Protein AF-A0A938DZW3-F1 (afdb_monomer_lite)

Sequence (136 aa):
MGLTSIRSLLRRRRRVVAAVATALAVVFALLSLRPQPPTPPAPIPVLESGEVAVPIVIDSPAIAATLVPGDVIDVFSVGSDGYSPLVAADARVIERPGLDGPDAVVLIAVRESAGRALATASGRLGIVIRQRGQGA

Foldseek 3Di:
DPPVVVVVVVVVVVVVVVVVVVVVVVVVVVVVPPPDPPDPPDPQQDADVQKDKDKAWAQDLVVLVPDDQQWFKWKFFQDPVGHGDTLFHRWGFRDFPDSPDNITITITIGGPNSNVSVVPRPHHMDMDTDDPDDDD

Structure (mmCIF, N/CA/C/O backbone):
data_AF-A0A938DZW3-F1
#
_entry.id   AF-A0A938DZW3-F1
#
loop_
_atom_site.group_PDB
_atom_site.id
_atom_site.type_symbol
_atom_site.label_atom_id
_atom_site.label_alt_id
_atom_site.label_comp_id
_atom_site.label_asym_id
_atom_site.label_entity_id
_atom_site.label_seq_id
_atom_site.pdbx_PDB_ins_code
_atom_site.Cartn_x
_atom_site.Cartn_y
_atom_site.Cartn_z
_atom_site.occupancy
_atom_site.B_iso_or_equiv
_atom_site.auth_seq_id
_atom_site.auth_comp_id
_atom_site.auth_asym_id
_atom_site.auth_atom_id
_atom_site.pdbx_PDB_model_num
ATOM 1 N N . MET A 1 1 ? 48.012 75.161 -20.042 1.00 52.75 1 MET A N 1
ATOM 2 C CA . MET A 1 1 ? 47.782 74.484 -18.741 1.00 52.75 1 MET A CA 1
ATOM 3 C C . MET A 1 1 ? 46.383 73.868 -18.745 1.00 52.75 1 MET A C 1
ATOM 5 O O . MET A 1 1 ? 45.427 74.610 -18.624 1.00 52.75 1 MET A O 1
ATOM 9 N N . GLY A 1 2 ? 46.222 72.555 -18.962 1.00 55.00 2 GLY A N 1
ATOM 10 C CA . GLY A 1 2 ? 44.870 71.952 -19.039 1.00 55.00 2 GLY A CA 1
ATOM 11 C C . GLY A 1 2 ? 44.805 70.419 -19.094 1.00 55.00 2 GLY A C 1
ATOM 12 O O . GLY A 1 2 ? 43.799 69.828 -18.717 1.00 55.00 2 GLY A O 1
ATOM 13 N N . LEU A 1 3 ? 45.893 69.743 -19.483 1.00 55.72 3 LEU A N 1
ATOM 14 C CA . LEU A 1 3 ? 45.916 68.279 -19.640 1.00 55.72 3 LEU A CA 1
ATOM 15 C C . LEU A 1 3 ? 46.094 67.503 -18.318 1.00 55.72 3 LEU A C 1
ATOM 17 O O . LEU A 1 3 ? 45.708 66.338 -18.221 1.00 55.72 3 LEU A O 1
ATOM 21 N N . THR A 1 4 ? 46.644 68.133 -17.278 1.00 58.44 4 THR A N 1
ATOM 22 C CA . THR A 1 4 ? 46.836 67.524 -15.948 1.00 58.44 4 THR A CA 1
ATOM 23 C C . THR A 1 4 ? 45.536 67.465 -15.141 1.00 58.44 4 THR A C 1
ATOM 25 O O . THR A 1 4 ? 45.273 66.452 -14.489 1.00 58.44 4 THR A O 1
ATOM 28 N N . SER A 1 5 ? 44.675 68.480 -15.257 1.00 56.72 5 SER A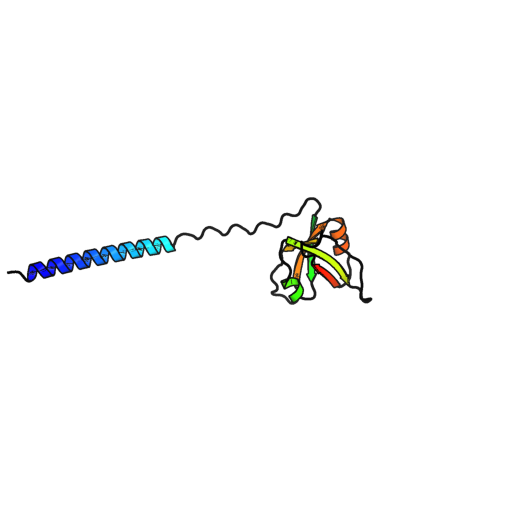 N 1
ATOM 29 C CA . SER A 1 5 ? 43.378 68.546 -14.564 1.00 56.72 5 SER A CA 1
ATOM 30 C C . SER A 1 5 ? 42.364 67.519 -15.087 1.00 56.72 5 SER A C 1
ATOM 32 O O . SER A 1 5 ? 41.590 66.956 -14.318 1.00 56.72 5 SER A O 1
ATOM 34 N N . ILE A 1 6 ? 42.401 67.198 -16.384 1.00 61.62 6 ILE A N 1
ATOM 35 C CA . ILE A 1 6 ? 41.501 66.200 -16.990 1.00 61.62 6 ILE A CA 1
ATOM 36 C C . ILE A 1 6 ? 41.866 64.778 -16.520 1.00 61.62 6 ILE A C 1
ATOM 38 O O . ILE A 1 6 ? 40.991 63.965 -16.213 1.00 61.62 6 ILE A O 1
ATOM 42 N N . ARG A 1 7 ? 43.164 64.476 -16.373 1.00 59.16 7 ARG A N 1
ATOM 43 C CA . ARG A 1 7 ? 43.651 63.156 -15.928 1.00 59.16 7 ARG A CA 1
ATOM 44 C C . ARG A 1 7 ? 43.308 62.843 -14.468 1.00 59.16 7 ARG A C 1
ATOM 46 O O . ARG A 1 7 ? 43.024 61.685 -14.150 1.00 59.16 7 ARG A O 1
ATOM 53 N N . SER A 1 8 ? 43.304 63.841 -13.584 1.00 59.88 8 SER A N 1
ATOM 54 C CA . SER A 1 8 ? 42.936 63.651 -12.174 1.00 59.88 8 SER A CA 1
ATOM 55 C C . SER A 1 8 ? 41.429 63.419 -11.999 1.00 59.88 8 SER A C 1
ATOM 57 O O . SER A 1 8 ? 41.040 62.530 -11.240 1.00 59.88 8 SER A O 1
ATOM 59 N N . LEU A 1 9 ? 40.585 64.114 -12.772 1.00 62.03 9 LEU A N 1
ATOM 60 C CA . LEU A 1 9 ? 39.130 63.910 -12.802 1.00 62.03 9 LEU A CA 1
ATOM 61 C C . LEU A 1 9 ? 38.751 62.503 -13.290 1.00 62.03 9 LEU A C 1
ATOM 63 O O . LEU A 1 9 ? 37.922 61.837 -12.667 1.00 62.03 9 LEU A O 1
ATOM 67 N N . LEU A 1 10 ? 39.403 62.003 -14.345 1.00 67.12 10 LEU A N 1
ATOM 68 C CA . LEU A 1 10 ? 39.200 60.639 -14.853 1.00 67.12 10 LEU A CA 1
ATOM 69 C C . LEU A 1 10 ? 39.629 59.560 -13.847 1.00 67.12 10 LEU A C 1
ATOM 71 O O . LEU A 1 10 ? 38.909 58.580 -13.655 1.00 67.12 10 LEU A O 1
ATOM 75 N N . ARG A 1 11 ? 40.763 59.741 -13.155 1.00 66.12 11 ARG A N 1
ATOM 76 C CA . ARG A 1 11 ? 41.198 58.816 -12.089 1.00 66.12 11 ARG A CA 1
ATOM 77 C C . ARG A 1 11 ? 40.238 58.820 -10.899 1.00 66.12 11 ARG A C 1
ATOM 79 O O . ARG A 1 11 ? 39.959 57.757 -10.351 1.00 66.12 11 ARG A O 1
ATOM 86 N N . ARG A 1 12 ? 39.696 59.984 -10.524 1.00 67.69 12 ARG A N 1
ATOM 87 C CA . ARG A 1 12 ? 38.713 60.109 -9.436 1.00 67.69 12 ARG A CA 1
ATOM 88 C C . ARG A 1 12 ? 37.391 59.424 -9.796 1.00 67.69 12 ARG A C 1
ATOM 90 O O . ARG A 1 12 ? 36.884 58.654 -8.990 1.00 67.69 12 ARG A O 1
ATOM 97 N N . ARG A 1 13 ? 36.903 59.596 -11.032 1.00 72.94 13 ARG A N 1
ATOM 98 C CA . ARG A 1 13 ? 35.711 58.898 -11.553 1.00 72.94 13 ARG A CA 1
ATOM 99 C C . ARG A 1 13 ? 35.891 57.378 -11.587 1.00 72.94 13 ARG A C 1
ATOM 101 O O . ARG A 1 13 ? 35.016 56.662 -11.121 1.00 72.94 13 ARG A O 1
ATOM 108 N N . ARG A 1 14 ? 37.046 56.881 -12.050 1.00 72.19 14 ARG A N 1
ATOM 109 C CA . ARG A 1 14 ? 37.356 55.437 -12.044 1.00 72.19 14 ARG A CA 1
ATOM 110 C C . ARG A 1 14 ? 37.367 54.841 -10.634 1.00 72.19 14 ARG A C 1
ATOM 112 O O . ARG A 1 14 ? 36.870 53.738 -10.449 1.00 72.19 14 ARG A O 1
ATOM 119 N N . ARG A 1 15 ? 37.885 55.573 -9.640 1.00 71.12 15 ARG A N 1
ATOM 120 C CA . ARG A 1 15 ? 37.869 55.136 -8.232 1.00 71.12 15 ARG A CA 1
ATOM 121 C C . ARG A 1 15 ? 36.454 55.062 -7.658 1.00 71.12 15 ARG A C 1
ATOM 123 O O . ARG A 1 15 ? 36.154 54.105 -6.957 1.00 71.12 15 ARG A O 1
ATOM 130 N N . VAL A 1 16 ? 35.588 56.024 -7.983 1.00 76.88 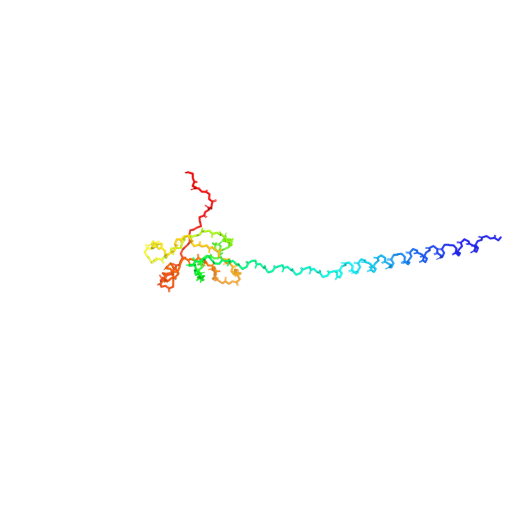16 VAL A N 1
ATOM 131 C CA . VAL A 1 16 ? 34.180 56.003 -7.547 1.00 76.88 16 VAL A CA 1
ATOM 132 C C . VAL A 1 16 ? 33.432 54.824 -8.173 1.00 76.88 16 VAL A C 1
ATOM 134 O O . VAL A 1 16 ? 32.758 54.094 -7.459 1.00 76.88 16 VAL A O 1
ATOM 137 N N . VAL A 1 17 ? 33.603 54.579 -9.476 1.00 76.94 17 VAL A N 1
ATOM 138 C CA . VAL A 1 17 ? 32.962 53.440 -10.160 1.00 76.94 17 VAL A CA 1
ATOM 139 C C . VAL A 1 17 ? 33.430 52.102 -9.584 1.00 76.94 17 VAL A C 1
ATOM 141 O O . VAL A 1 17 ? 32.604 51.235 -9.316 1.00 76.94 17 VAL A O 1
ATOM 144 N N . ALA A 1 18 ? 34.734 51.946 -9.333 1.00 70.88 18 ALA A N 1
ATOM 145 C CA . ALA A 1 18 ? 35.268 50.739 -8.708 1.00 70.88 18 ALA A CA 1
ATOM 146 C C . ALA A 1 18 ? 34.687 50.517 -7.301 1.00 70.88 18 ALA A C 1
ATOM 148 O O . ALA A 1 18 ? 34.284 49.402 -6.986 1.00 70.88 18 ALA A O 1
ATOM 149 N N . ALA A 1 19 ? 34.575 51.577 -6.493 1.00 73.94 19 ALA A N 1
ATOM 150 C CA . ALA A 1 19 ? 34.004 51.497 -5.149 1.00 73.94 19 ALA A CA 1
ATOM 151 C C . ALA A 1 19 ? 32.514 51.107 -5.159 1.00 73.94 19 ALA A C 1
ATOM 153 O O . ALA A 1 19 ? 32.074 50.304 -4.335 1.00 73.94 19 ALA A O 1
ATOM 154 N N . VAL A 1 20 ? 31.738 51.632 -6.113 1.00 81.38 20 VAL A N 1
ATOM 155 C CA . VAL A 1 20 ? 30.320 51.273 -6.278 1.00 81.38 20 VAL A CA 1
ATOM 156 C C . VAL A 1 20 ? 30.177 49.813 -6.714 1.00 81.38 20 VAL A C 1
ATOM 158 O O . VAL A 1 20 ? 29.339 49.096 -6.172 1.00 81.38 20 VAL A O 1
ATOM 161 N N . ALA A 1 21 ? 31.025 49.342 -7.632 1.00 76.56 21 ALA A N 1
ATOM 162 C CA . ALA A 1 21 ? 31.012 47.950 -8.077 1.00 76.56 21 ALA A CA 1
ATOM 163 C C . ALA A 1 21 ? 31.368 46.973 -6.945 1.00 76.56 21 ALA A C 1
ATOM 165 O O . ALA A 1 21 ? 30.697 45.956 -6.782 1.00 76.56 21 ALA A O 1
ATOM 166 N N . THR A 1 22 ? 32.371 47.293 -6.118 1.00 79.94 22 THR A N 1
ATOM 167 C CA . THR A 1 22 ? 32.719 46.463 -4.954 1.00 79.94 22 THR A CA 1
ATOM 168 C C . THR A 1 22 ? 31.603 46.445 -3.916 1.00 79.94 22 THR A C 1
ATOM 170 O O . THR A 1 22 ? 31.301 45.388 -3.374 1.00 79.94 22 THR A O 1
ATOM 173 N N . ALA A 1 23 ? 30.945 47.584 -3.674 1.00 79.25 23 ALA A N 1
ATOM 174 C CA . ALA A 1 23 ? 29.812 47.647 -2.755 1.00 79.25 23 ALA A CA 1
ATOM 175 C C . ALA A 1 23 ? 28.638 46.783 -3.248 1.00 79.25 23 ALA A C 1
ATOM 177 O O . ALA A 1 23 ? 28.087 46.000 -2.478 1.00 79.25 23 ALA A O 1
ATOM 178 N N . LEU A 1 24 ? 28.306 46.858 -4.541 1.00 80.50 24 LEU A N 1
ATOM 179 C CA . LEU A 1 24 ? 27.279 46.014 -5.161 1.00 80.50 24 LEU A CA 1
ATOM 180 C C . LEU A 1 24 ? 27.623 44.523 -5.081 1.00 80.50 24 LEU A C 1
ATOM 182 O O . LEU A 1 24 ? 26.759 43.724 -4.729 1.00 80.50 24 LEU A O 1
ATOM 186 N N . ALA A 1 25 ? 28.876 44.146 -5.351 1.00 81.69 25 ALA A N 1
ATOM 187 C CA . ALA A 1 25 ? 29.322 42.757 -5.269 1.00 81.69 25 ALA A CA 1
ATOM 188 C C . ALA A 1 25 ? 29.199 42.191 -3.844 1.00 81.69 25 ALA A C 1
ATOM 190 O O . ALA A 1 25 ? 28.726 41.070 -3.667 1.00 81.69 25 ALA A O 1
ATOM 191 N N . VAL A 1 26 ? 29.557 42.979 -2.823 1.00 83.94 26 VAL A N 1
ATOM 192 C CA . VAL A 1 26 ? 29.413 42.583 -1.413 1.00 83.94 26 VAL A CA 1
ATOM 193 C C . VAL A 1 26 ? 27.941 42.425 -1.034 1.00 83.94 26 VAL A C 1
ATOM 195 O O . VAL A 1 26 ? 27.582 41.438 -0.399 1.00 83.94 26 VAL A O 1
ATOM 198 N N . VAL A 1 27 ? 27.068 43.342 -1.460 1.00 84.38 27 VAL A N 1
ATOM 199 C CA . VAL A 1 27 ? 25.621 43.228 -1.213 1.00 84.38 27 VAL A CA 1
ATOM 200 C C . VAL A 1 27 ? 25.046 41.975 -1.873 1.00 84.38 27 VAL A C 1
ATOM 202 O O . VAL A 1 27 ? 24.263 41.266 -1.247 1.00 84.38 27 VAL A O 1
ATOM 205 N N . PHE A 1 28 ? 25.457 41.662 -3.104 1.00 79.75 28 PHE A N 1
ATOM 206 C CA . PHE A 1 28 ? 24.989 40.475 -3.822 1.00 79.75 28 PHE A CA 1
ATOM 207 C C . PHE A 1 28 ? 25.481 39.173 -3.176 1.00 79.75 28 PHE A C 1
ATOM 209 O O . PHE A 1 28 ? 24.714 38.218 -3.042 1.00 79.75 28 PHE A O 1
ATOM 216 N N . ALA A 1 29 ? 26.733 39.152 -2.709 1.00 78.62 29 ALA A N 1
ATOM 217 C CA . ALA A 1 29 ? 27.278 38.039 -1.940 1.00 78.62 29 ALA A CA 1
ATOM 218 C C . ALA A 1 29 ? 26.495 37.838 -0.632 1.00 78.62 29 ALA A C 1
ATOM 220 O O . ALA A 1 29 ? 26.046 36.732 -0.353 1.00 78.62 29 ALA A O 1
ATOM 221 N N . LEU A 1 30 ? 26.234 38.908 0.125 1.00 78.06 30 LEU A N 1
ATOM 222 C CA . LEU A 1 30 ? 25.448 38.841 1.362 1.00 78.06 30 LEU A CA 1
ATOM 223 C C . LEU A 1 30 ? 23.993 38.409 1.123 1.00 78.06 30 LEU A C 1
ATOM 225 O O . LEU A 1 30 ? 23.435 37.677 1.937 1.00 78.06 30 LEU A O 1
ATOM 229 N N . LEU A 1 31 ? 23.378 38.816 0.007 1.00 75.25 31 LEU A N 1
ATOM 230 C CA . LEU A 1 31 ? 22.047 38.337 -0.381 1.00 75.25 31 LEU A CA 1
ATOM 231 C C . LEU A 1 31 ? 22.050 36.848 -0.746 1.00 75.25 31 LEU A C 1
ATOM 233 O O . LEU A 1 31 ? 21.084 36.158 -0.436 1.00 75.25 31 LEU A O 1
ATOM 237 N N . SER A 1 32 ? 23.127 36.362 -1.367 1.00 70.94 32 SER A N 1
ATOM 238 C CA . SER A 1 32 ? 23.291 34.948 -1.736 1.00 70.94 32 SER A CA 1
ATOM 239 C C . SER A 1 32 ? 23.556 34.055 -0.522 1.00 70.94 32 SER A C 1
ATOM 241 O O . SER A 1 32 ? 23.220 32.878 -0.543 1.00 70.94 32 SER A O 1
ATOM 243 N N . LEU A 1 33 ? 24.122 34.616 0.553 1.00 75.12 33 LEU A N 1
ATOM 244 C CA . LEU A 1 33 ? 24.294 33.937 1.839 1.00 75.12 33 LEU A CA 1
ATOM 245 C C . LEU A 1 33 ? 23.017 33.915 2.688 1.00 75.12 33 LEU A C 1
ATOM 247 O O . LEU A 1 33 ? 23.062 33.421 3.816 1.00 75.12 33 LEU A O 1
ATOM 251 N N . ARG A 1 34 ? 21.883 34.443 2.198 1.00 72.25 34 ARG A N 1
ATOM 252 C CA . ARG A 1 34 ? 20.621 34.324 2.932 1.00 72.25 34 ARG A CA 1
ATOM 253 C C . ARG A 1 34 ? 20.327 32.839 3.151 1.00 72.25 34 ARG A C 1
ATOM 255 O O . ARG A 1 34 ? 20.189 32.114 2.166 1.00 72.25 34 ARG A O 1
ATOM 262 N N . PRO A 1 35 ? 20.228 32.389 4.413 1.00 61.09 35 PRO A N 1
ATOM 263 C CA . PRO A 1 35 ? 19.875 31.016 4.710 1.00 61.09 35 PRO A CA 1
ATOM 264 C C . PRO A 1 35 ? 18.550 30.712 4.026 1.00 61.09 35 PRO A C 1
ATOM 266 O O . PRO A 1 35 ? 17.567 31.431 4.229 1.00 61.09 35 PRO A O 1
ATOM 269 N N . GLN A 1 36 ? 18.532 29.678 3.188 1.00 62.44 36 GLN A N 1
ATOM 270 C CA . GLN A 1 36 ? 17.278 29.156 2.677 1.00 62.44 36 GLN A CA 1
ATOM 271 C C . GLN A 1 36 ? 16.437 28.772 3.902 1.00 62.44 36 GLN A C 1
ATOM 273 O O . GLN A 1 36 ? 16.964 28.083 4.784 1.00 62.44 36 GLN A O 1
ATOM 278 N N . PRO A 1 37 ? 15.191 29.268 4.031 1.00 65.69 37 PRO A N 1
ATOM 279 C CA . PRO A 1 37 ? 14.349 28.882 5.150 1.00 65.69 37 PRO A CA 1
ATOM 280 C C . PRO A 1 37 ? 14.289 27.352 5.195 1.00 65.69 37 PRO A C 1
ATOM 282 O O . PRO A 1 37 ? 14.224 26.730 4.128 1.00 65.69 37 PRO A O 1
ATOM 285 N N . PRO A 1 38 ? 14.364 26.740 6.390 1.00 67.62 38 PRO A N 1
ATOM 286 C CA . PRO A 1 38 ? 14.272 25.296 6.500 1.00 67.62 38 PRO A CA 1
ATOM 287 C C . PRO A 1 38 ? 12.989 24.858 5.803 1.00 67.62 38 PRO A C 1
ATOM 289 O O . PRO A 1 38 ? 11.912 25.381 6.103 1.00 67.62 38 PRO A O 1
ATOM 292 N N . THR A 1 39 ? 13.112 23.943 4.840 1.00 70.69 39 THR A N 1
ATOM 293 C CA . THR A 1 39 ? 11.945 23.307 4.236 1.00 70.69 39 THR A CA 1
ATOM 294 C C . THR A 1 39 ? 11.127 22.732 5.391 1.00 70.69 39 THR A C 1
ATOM 296 O O . THR A 1 39 ? 11.695 21.975 6.187 1.00 70.69 39 THR A O 1
ATOM 299 N N . PRO A 1 40 ? 9.850 23.124 5.561 1.00 65.06 40 PRO A N 1
ATOM 300 C CA . PRO A 1 40 ? 9.035 22.559 6.621 1.00 65.06 40 PRO A CA 1
ATOM 301 C C . PRO A 1 40 ? 9.050 21.033 6.477 1.00 65.06 40 PRO A C 1
ATOM 303 O O . PRO A 1 40 ? 9.045 20.541 5.341 1.00 65.06 40 PRO A O 1
ATOM 306 N N . PRO A 1 41 ? 9.119 20.281 7.590 1.00 59.81 41 PRO A N 1
ATOM 307 C CA . PRO A 1 41 ? 9.020 18.833 7.521 1.00 59.81 41 PRO A CA 1
ATOM 308 C C . PRO A 1 41 ? 7.759 18.484 6.733 1.00 59.81 41 PRO A C 1
ATOM 310 O O . PRO A 1 41 ? 6.712 19.111 6.933 1.00 59.81 41 PRO A O 1
ATOM 313 N N . ALA A 1 42 ? 7.877 17.529 5.805 1.00 62.19 42 ALA A N 1
ATOM 314 C CA . ALA A 1 42 ? 6.712 17.007 5.111 1.00 62.19 42 ALA A CA 1
ATOM 315 C C . ALA A 1 42 ? 5.662 16.644 6.176 1.00 62.19 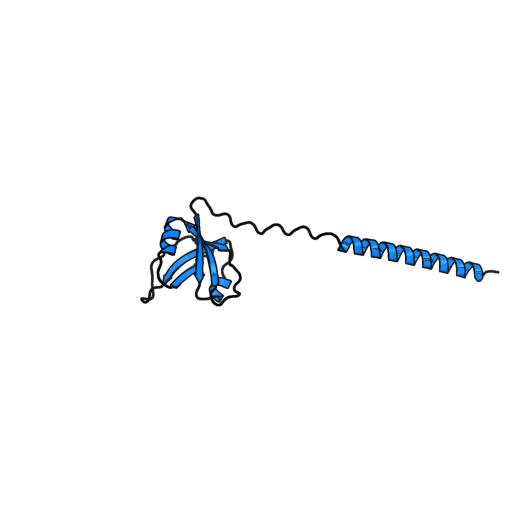42 ALA A C 1
ATOM 317 O O . ALA A 1 42 ? 6.039 16.075 7.208 1.00 62.19 42 ALA A O 1
ATOM 318 N N . PRO A 1 43 ? 4.389 17.045 5.998 1.00 57.72 43 PRO A N 1
ATOM 319 C CA . PRO A 1 43 ? 3.364 16.769 6.988 1.00 57.72 43 PRO A CA 1
ATOM 320 C C . PRO A 1 43 ? 3.378 15.274 7.276 1.00 57.72 43 PRO A C 1
ATOM 322 O O . PRO A 1 43 ? 3.286 14.469 6.351 1.00 57.72 43 PRO A O 1
ATOM 325 N N . ILE A 1 44 ? 3.542 14.918 8.552 1.00 60.34 44 ILE A N 1
ATOM 326 C CA . ILE A 1 44 ? 3.443 13.527 8.978 1.00 60.34 44 ILE A CA 1
ATOM 327 C C . ILE A 1 44 ? 2.018 13.105 8.608 1.00 60.34 44 ILE A C 1
ATOM 329 O O . ILE A 1 44 ? 1.077 13.744 9.090 1.00 60.34 44 ILE A O 1
ATOM 333 N N . PRO A 1 45 ? 1.830 12.118 7.720 1.00 64.56 45 PRO A N 1
ATOM 334 C CA . PRO A 1 45 ? 0.502 11.655 7.350 1.00 64.56 45 PRO A CA 1
ATOM 335 C C . PRO A 1 45 ? -0.238 11.220 8.620 1.00 64.56 45 PRO A C 1
ATOM 337 O O . PRO A 1 45 ? 0.163 10.287 9.315 1.00 64.56 45 PRO A O 1
ATOM 340 N N . VAL A 1 46 ? -1.273 11.983 8.973 1.00 73.19 46 VAL A N 1
ATOM 341 C CA . VAL A 1 46 ? -2.003 11.822 10.231 1.00 73.19 46 VAL A CA 1
ATOM 342 C C . VAL A 1 46 ? -2.923 10.618 10.089 1.00 73.19 46 VAL A C 1
ATOM 344 O O . VAL A 1 46 ? -3.891 10.658 9.328 1.00 73.19 46 VAL A O 1
ATOM 347 N N . LEU A 1 47 ? -2.613 9.552 10.825 1.00 81.38 47 LEU A N 1
ATOM 348 C CA . LEU A 1 47 ? -3.531 8.434 11.012 1.00 81.38 47 LEU A CA 1
ATOM 349 C C . LEU A 1 47 ? -4.823 8.938 11.652 1.00 81.38 47 LEU A C 1
ATOM 351 O O . LEU A 1 47 ? -4.798 9.698 12.623 1.00 81.38 47 LEU A O 1
ATOM 355 N N . GLU A 1 48 ? -5.952 8.508 11.108 1.00 83.88 48 GLU A N 1
ATOM 356 C CA . GLU A 1 48 ? -7.246 8.782 11.715 1.00 83.88 48 GLU A CA 1
ATOM 357 C C . GLU A 1 48 ? -7.460 7.887 12.943 1.00 83.88 48 GLU A C 1
ATOM 359 O O . GLU A 1 48 ? -6.780 6.879 13.156 1.00 83.88 48 GLU A O 1
ATOM 364 N N . SER A 1 49 ? -8.399 8.273 13.809 1.00 82.19 49 SER A N 1
ATOM 365 C CA . SER A 1 49 ? -8.677 7.508 15.026 1.00 82.19 49 SER A CA 1
ATOM 366 C C . SER A 1 49 ? -9.132 6.086 14.679 1.00 82.19 49 SER A C 1
ATOM 368 O O . SER A 1 49 ? -10.117 5.894 13.966 1.00 82.19 49 SER A O 1
ATOM 370 N N . GLY A 1 50 ? -8.418 5.084 15.199 1.00 83.44 50 GLY A N 1
ATOM 371 C CA . GLY A 1 50 ? -8.684 3.669 14.919 1.00 83.44 50 GLY A CA 1
ATOM 372 C C . GLY A 1 50 ? -8.024 3.131 13.644 1.00 83.44 50 GLY A C 1
ATOM 373 O O . GLY A 1 50 ? -8.256 1.968 13.296 1.00 83.44 50 GLY A O 1
ATOM 374 N N . GLU A 1 51 ? -7.206 3.940 12.963 1.00 88.81 51 GLU A N 1
ATOM 375 C CA . GLU A 1 51 ? -6.295 3.471 11.922 1.00 88.81 51 GLU A CA 1
ATOM 376 C C . GLU A 1 51 ? -4.959 2.998 12.511 1.00 88.81 51 GLU A C 1
ATOM 378 O O . GLU A 1 51 ? -4.473 3.500 13.526 1.00 88.81 51 GLU A O 1
ATOM 383 N N . VAL A 1 52 ? -4.347 2.032 11.835 1.00 89.94 52 VAL A N 1
ATOM 384 C CA . VAL A 1 52 ? -3.013 1.505 12.108 1.00 89.94 52 VAL A CA 1
ATOM 385 C C . VAL A 1 52 ? -2.208 1.563 10.815 1.00 89.94 52 VAL A C 1
ATOM 387 O O . VAL A 1 52 ? -2.722 1.245 9.741 1.00 89.94 52 VAL A O 1
ATOM 390 N N . ALA A 1 53 ? -0.944 1.971 10.923 1.00 90.06 53 ALA A N 1
ATOM 391 C CA . ALA A 1 53 ? -0.016 1.968 9.803 1.00 90.06 53 ALA A CA 1
ATOM 392 C C . ALA A 1 53 ? 0.528 0.552 9.593 1.00 90.06 53 ALA A C 1
ATOM 394 O O . ALA A 1 53 ? 1.104 -0.038 10.509 1.00 90.06 53 ALA A O 1
ATOM 395 N N . VAL A 1 54 ? 0.353 0.014 8.391 1.00 89.00 54 VAL A N 1
ATOM 396 C CA . VAL A 1 54 ? 0.794 -1.330 8.023 1.00 89.00 54 VAL A CA 1
ATOM 397 C C . VAL A 1 54 ? 1.711 -1.232 6.806 1.00 89.00 54 VAL A C 1
ATOM 399 O O . VAL A 1 54 ? 1.285 -0.712 5.773 1.00 89.00 54 VAL A O 1
ATOM 402 N N . PRO A 1 55 ? 2.971 -1.690 6.899 1.00 87.88 55 PRO A N 1
ATOM 403 C CA . PRO A 1 55 ? 3.829 -1.804 5.732 1.00 87.88 55 PRO A CA 1
ATOM 404 C C . PRO A 1 55 ? 3.389 -3.014 4.905 1.00 87.88 55 PRO A C 1
ATOM 406 O O . PRO A 1 55 ? 3.296 -4.126 5.425 1.00 87.88 55 PRO A O 1
ATOM 409 N N . ILE A 1 56 ? 3.132 -2.803 3.618 1.00 86.50 56 ILE A N 1
ATOM 410 C CA . ILE A 1 56 ? 2.857 -3.875 2.661 1.00 86.50 56 ILE A CA 1
ATOM 411 C C . ILE A 1 56 ? 3.944 -3.909 1.591 1.00 86.50 56 ILE A C 1
ATOM 413 O O . ILE A 1 56 ? 4.462 -2.872 1.180 1.00 86.50 56 ILE A O 1
ATOM 417 N N . VAL A 1 57 ? 4.290 -5.113 1.145 1.00 84.81 57 VAL A N 1
ATOM 418 C CA . VAL A 1 57 ? 5.216 -5.324 0.030 1.00 84.81 57 VAL A CA 1
ATOM 419 C C . VAL A 1 57 ? 4.400 -5.505 -1.241 1.00 84.81 57 VAL A C 1
ATOM 421 O O . VAL A 1 57 ? 3.480 -6.321 -1.274 1.00 84.81 57 VAL A O 1
ATOM 424 N N . ILE A 1 58 ? 4.730 -4.736 -2.275 1.00 81.56 58 ILE A N 1
ATOM 425 C CA . ILE A 1 58 ? 4.123 -4.847 -3.598 1.00 81.56 58 ILE A CA 1
ATOM 426 C C . ILE A 1 58 ? 5.133 -5.519 -4.527 1.00 81.56 58 ILE A C 1
ATOM 428 O O . ILE A 1 58 ? 6.210 -4.978 -4.770 1.00 81.56 58 ILE A O 1
ATOM 432 N N . ASP A 1 59 ? 4.746 -6.664 -5.093 1.00 77.75 59 ASP A N 1
ATOM 433 C CA . ASP A 1 59 ? 5.600 -7.472 -5.979 1.00 77.75 59 ASP A CA 1
ATOM 434 C C . ASP A 1 59 ? 6.080 -6.704 -7.225 1.00 77.75 59 ASP A C 1
ATOM 436 O O . ASP A 1 59 ? 7.143 -6.984 -7.776 1.00 77.75 59 ASP A O 1
ATOM 440 N N . SER A 1 60 ? 5.278 -5.753 -7.714 1.00 78.56 60 SER A N 1
ATOM 441 C CA . SER A 1 60 ? 5.618 -4.938 -8.880 1.00 78.56 60 SER A CA 1
ATOM 442 C C . SER A 1 60 ? 6.046 -3.527 -8.462 1.00 78.56 60 SER A C 1
ATOM 444 O O . SER A 1 60 ? 5.188 -2.718 -8.084 1.00 78.56 60 SER A O 1
ATOM 446 N N . PRO A 1 61 ? 7.332 -3.160 -8.621 1.00 78.94 61 PRO A N 1
ATOM 447 C CA . PRO A 1 61 ? 7.795 -1.810 -8.310 1.00 78.94 61 PRO A CA 1
ATOM 448 C C . PRO A 1 61 ? 7.162 -0.754 -9.223 1.00 78.94 61 PRO A C 1
ATOM 450 O O . PRO A 1 61 ? 6.962 0.382 -8.804 1.00 78.94 61 PRO A O 1
ATOM 453 N N . ALA A 1 62 ? 6.771 -1.129 -10.446 1.00 81.75 62 ALA A N 1
ATOM 454 C CA . ALA A 1 62 ? 6.049 -0.245 -11.357 1.00 81.75 62 ALA A CA 1
ATOM 455 C C . ALA A 1 62 ? 4.659 0.125 -10.816 1.00 81.75 62 ALA A C 1
ATOM 457 O O . ALA A 1 62 ? 4.264 1.282 -10.912 1.00 81.75 62 ALA A O 1
ATOM 458 N N . ILE A 1 63 ? 3.940 -0.825 -10.205 1.00 81.44 63 ILE A N 1
ATOM 459 C CA . ILE A 1 63 ? 2.642 -0.549 -9.572 1.00 81.44 63 ILE A CA 1
ATOM 460 C C . ILE A 1 63 ? 2.847 0.348 -8.350 1.00 81.44 63 ILE A C 1
ATOM 462 O O . ILE A 1 63 ? 2.178 1.372 -8.225 1.00 81.44 63 ILE A O 1
ATOM 466 N N . ALA A 1 64 ? 3.819 0.039 -7.493 1.00 83.50 64 ALA A N 1
ATOM 467 C CA . ALA A 1 64 ? 4.126 0.883 -6.340 1.00 83.50 64 ALA A CA 1
ATOM 468 C C . ALA A 1 64 ? 4.523 2.317 -6.739 1.00 83.50 64 ALA A C 1
ATOM 470 O O . ALA A 1 64 ? 4.154 3.277 -6.062 1.00 83.50 64 ALA A O 1
ATOM 471 N N . ALA A 1 65 ? 5.204 2.488 -7.876 1.00 82.94 65 ALA A N 1
ATOM 472 C CA . ALA A 1 65 ? 5.555 3.794 -8.432 1.00 82.94 65 ALA A CA 1
ATOM 473 C C . ALA A 1 65 ? 4.346 4.636 -8.870 1.00 82.94 65 ALA A C 1
ATOM 475 O O . ALA A 1 65 ? 4.463 5.859 -8.970 1.00 82.94 65 ALA A O 1
ATOM 476 N N . THR A 1 66 ? 3.191 4.012 -9.114 1.00 85.06 66 THR A N 1
ATOM 477 C CA . THR A 1 66 ? 1.953 4.739 -9.437 1.00 85.06 66 THR A CA 1
ATOM 478 C C . THR A 1 66 ? 1.227 5.269 -8.207 1.00 85.06 66 THR A C 1
ATOM 480 O O . THR A 1 66 ? 0.452 6.209 -8.340 1.00 85.06 66 THR A O 1
ATOM 483 N N . LEU A 1 67 ? 1.507 4.721 -7.019 1.00 86.50 67 LEU A N 1
ATOM 484 C CA . LEU A 1 67 ? 0.840 5.122 -5.784 1.00 86.50 67 LEU A CA 1
ATOM 485 C C . LEU A 1 67 ? 1.360 6.455 -5.270 1.00 86.50 67 LEU A C 1
ATOM 487 O O . LEU A 1 67 ? 2.573 6.669 -5.166 1.00 86.50 67 LEU A O 1
ATOM 491 N N . VAL A 1 68 ? 0.430 7.315 -4.881 1.00 86.19 68 VAL A N 1
ATOM 492 C CA . VAL A 1 68 ? 0.697 8.624 -4.299 1.00 86.19 68 VAL A CA 1
ATOM 493 C C . VAL A 1 68 ? 0.148 8.658 -2.869 1.00 86.19 68 VAL A C 1
ATOM 495 O O . VAL A 1 68 ? -0.948 8.153 -2.621 1.00 86.19 68 VAL A O 1
ATOM 498 N N . PRO A 1 69 ? 0.871 9.254 -1.899 1.00 86.62 69 PRO A N 1
ATOM 499 C CA . PRO A 1 69 ? 0.313 9.518 -0.577 1.00 86.62 69 PRO A CA 1
ATOM 500 C C . PRO A 1 69 ? -1.048 10.224 -0.664 1.00 86.62 69 PRO A C 1
ATOM 502 O O . PRO A 1 69 ? -1.178 11.260 -1.315 1.00 86.62 69 PRO A O 1
ATOM 505 N N . GLY A 1 70 ? -2.056 9.655 -0.005 1.00 85.00 70 GLY A N 1
ATOM 506 C CA . GLY A 1 70 ? -3.452 10.092 -0.068 1.00 85.00 70 GLY A CA 1
ATOM 507 C C . GLY A 1 70 ? -4.354 9.266 -0.992 1.00 85.00 70 GLY A C 1
ATOM 508 O O . GLY A 1 70 ? -5.574 9.417 -0.900 1.00 85.00 70 GLY A O 1
ATOM 509 N N . ASP A 1 71 ? -3.799 8.383 -1.827 1.00 88.62 71 ASP A N 1
ATOM 510 C CA . ASP A 1 71 ? -4.590 7.430 -2.610 1.00 88.62 71 ASP A CA 1
ATOM 511 C C . ASP A 1 71 ? -5.358 6.470 -1.699 1.00 88.62 71 ASP A C 1
ATOM 513 O O . ASP A 1 71 ? -4.894 6.104 -0.616 1.00 88.62 71 ASP A O 1
ATOM 517 N N . VAL A 1 72 ? -6.530 6.037 -2.165 1.00 90.12 72 VAL A N 1
ATOM 518 C CA . VAL A 1 72 ? -7.337 5.009 -1.505 1.00 90.12 72 VAL A CA 1
ATOM 519 C C . VAL A 1 72 ? -7.271 3.740 -2.341 1.00 90.12 72 VAL A C 1
ATOM 521 O O . VAL A 1 72 ? -7.556 3.752 -3.542 1.00 90.12 72 VAL A O 1
ATOM 524 N N . ILE A 1 73 ? -6.883 2.645 -1.705 1.00 90.94 73 ILE A N 1
ATOM 525 C CA . ILE A 1 73 ? -6.679 1.351 -2.337 1.00 90.94 73 ILE A CA 1
ATOM 526 C C . ILE A 1 73 ? -7.433 0.261 -1.585 1.00 90.94 73 ILE A C 1
ATOM 528 O O . ILE A 1 73 ? -7.688 0.357 -0.386 1.00 90.94 73 ILE A O 1
ATOM 532 N N . ASP A 1 74 ? -7.748 -0.804 -2.302 1.00 90.31 74 ASP A N 1
ATOM 533 C CA . ASP A 1 74 ? -8.242 -2.043 -1.720 1.00 90.31 74 ASP A CA 1
ATOM 534 C C . ASP A 1 74 ? -7.148 -3.103 -1.830 1.00 90.31 74 ASP A C 1
ATOM 536 O O . ASP A 1 74 ? -6.514 -3.237 -2.878 1.00 90.31 74 ASP A O 1
ATOM 540 N N . VAL A 1 75 ? -6.905 -3.830 -0.742 1.00 88.94 75 VAL A N 1
ATOM 541 C CA . VAL A 1 75 ? -5.843 -4.831 -0.627 1.00 88.94 75 VAL A CA 1
ATOM 542 C C . VAL A 1 75 ? -6.452 -6.221 -0.612 1.00 88.94 75 VAL A C 1
ATOM 544 O O . VAL A 1 75 ? -7.296 -6.547 0.227 1.00 88.94 75 VAL A O 1
ATOM 547 N N . PHE A 1 76 ? -5.967 -7.061 -1.510 1.00 86.56 76 PHE A N 1
ATOM 548 C CA . PHE A 1 76 ? -6.375 -8.445 -1.675 1.00 86.56 76 PHE A CA 1
ATOM 549 C C . PHE A 1 76 ? -5.190 -9.339 -1.357 1.00 86.56 76 PHE A C 1
ATOM 551 O O . PHE A 1 76 ? -4.043 -8.983 -1.624 1.00 86.56 76 PHE A O 1
ATOM 558 N N . SER A 1 77 ? -5.453 -10.520 -0.819 1.00 84.19 77 SER A N 1
ATOM 559 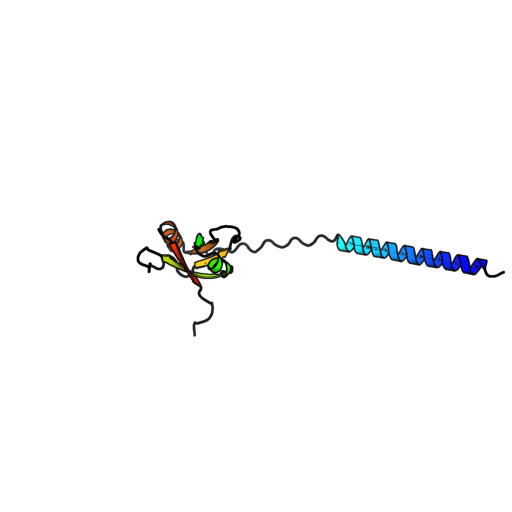C CA . SER A 1 77 ? -4.449 -11.574 -0.874 1.00 84.19 77 SER A CA 1
ATOM 560 C C . SER A 1 77 ? -4.506 -12.205 -2.271 1.00 84.19 77 SER A C 1
ATOM 562 O O . SER A 1 77 ? -5.495 -12.076 -2.994 1.00 84.19 77 SER A O 1
ATOM 564 N N . VAL A 1 78 ? -3.422 -12.844 -2.692 1.00 75.56 78 VAL A N 1
ATOM 565 C CA . VAL A 1 78 ? -3.328 -13.634 -3.917 1.00 75.56 78 VAL A CA 1
ATOM 566 C C . VAL A 1 78 ? -2.845 -15.018 -3.505 1.00 75.56 78 VAL A C 1
ATOM 568 O O . VAL A 1 78 ? -1.685 -15.210 -3.130 1.00 75.56 78 VAL A O 1
ATOM 571 N N . GLY A 1 79 ? -3.776 -15.971 -3.535 1.00 69.69 79 GLY A N 1
ATOM 572 C CA . GLY A 1 79 ? -3.511 -17.390 -3.323 1.00 69.69 79 GLY A CA 1
ATOM 573 C C . GLY A 1 79 ? -3.049 -18.083 -4.606 1.00 69.69 79 GLY A C 1
ATOM 574 O O . GLY A 1 79 ? -3.127 -17.530 -5.704 1.00 69.69 79 GLY A O 1
ATOM 575 N N . SER A 1 80 ? -2.576 -19.322 -4.476 1.00 65.75 80 SER A N 1
ATOM 576 C CA . SER A 1 80 ? -2.144 -20.182 -5.594 1.00 65.75 80 SER A CA 1
ATOM 577 C C . SER A 1 80 ? -3.253 -20.505 -6.610 1.00 65.75 80 SER A C 1
ATOM 579 O O . SER A 1 80 ? -2.979 -20.923 -7.729 1.00 65.75 80 SER A O 1
ATOM 581 N N . ASP A 1 81 ? -4.498 -20.304 -6.205 1.00 68.00 81 ASP A N 1
ATOM 582 C CA . ASP A 1 81 ? -5.765 -20.500 -6.905 1.00 68.00 81 ASP A CA 1
ATOM 583 C C . ASP A 1 81 ? -6.267 -19.234 -7.634 1.00 68.00 81 ASP A C 1
ATOM 585 O O . ASP A 1 81 ? -7.294 -19.263 -8.310 1.00 68.00 81 ASP A O 1
ATOM 589 N N . GLY A 1 82 ? -5.504 -18.136 -7.584 1.00 61.00 82 GLY A N 1
ATOM 590 C CA . GLY A 1 82 ? -5.624 -17.003 -8.509 1.00 61.00 82 GLY A CA 1
ATOM 591 C C . GLY A 1 82 ? -6.586 -15.887 -8.096 1.00 61.00 82 GLY A C 1
ATOM 592 O O . GLY A 1 82 ? -6.407 -14.761 -8.552 1.00 61.00 82 GLY A O 1
ATOM 593 N N . TYR A 1 83 ? -7.542 -16.139 -7.200 1.00 60.16 83 TYR A N 1
ATOM 594 C CA . TYR A 1 83 ? -8.387 -15.097 -6.604 1.00 60.16 83 TYR A CA 1
ATOM 595 C C . TYR A 1 83 ? -8.506 -15.303 -5.106 1.00 60.16 83 TYR A C 1
ATOM 597 O O . TYR A 1 83 ? -8.781 -16.406 -4.645 1.00 60.16 83 TYR A O 1
ATOM 605 N N . SER A 1 84 ? -8.300 -14.235 -4.343 1.00 68.69 84 SER A N 1
ATOM 606 C CA . SER A 1 84 ? -8.298 -14.317 -2.891 1.00 68.69 84 SER A CA 1
ATOM 607 C C . SER A 1 84 ? -9.058 -13.146 -2.257 1.00 68.69 84 SER A C 1
ATOM 609 O O . SER A 1 84 ? -9.271 -12.111 -2.901 1.00 68.69 84 SER A O 1
ATOM 611 N N . PRO A 1 85 ? -9.614 -13.363 -1.049 1.00 77.31 85 PRO A N 1
ATOM 612 C CA . PRO A 1 85 ? -10.495 -12.416 -0.384 1.00 77.31 85 PRO A CA 1
ATOM 613 C C . PRO A 1 85 ? -9.870 -11.029 -0.219 1.00 77.31 85 PRO A C 1
ATOM 615 O O . PRO A 1 85 ? -8.661 -10.868 -0.034 1.00 77.31 85 PRO A O 1
ATOM 618 N N . LEU A 1 86 ? -10.744 -10.023 -0.234 1.00 83.56 86 LEU A N 1
ATOM 619 C CA . LEU A 1 86 ? -10.421 -8.671 0.200 1.00 83.56 86 LEU A CA 1
ATOM 620 C C . LEU A 1 86 ? -9.961 -8.720 1.663 1.00 83.56 86 LEU A C 1
ATOM 622 O O . LEU A 1 86 ? -10.717 -9.140 2.540 1.00 83.56 86 LEU A O 1
ATOM 626 N N . VAL A 1 87 ? -8.722 -8.307 1.915 1.00 86.00 87 VAL A N 1
ATOM 627 C CA . VAL A 1 87 ? -8.098 -8.326 3.248 1.00 86.00 87 VAL A CA 1
ATOM 628 C C . VAL A 1 87 ? -8.271 -6.976 3.934 1.00 86.00 87 VAL A C 1
ATOM 630 O O . VAL A 1 87 ? -8.551 -6.916 5.131 1.00 86.00 87 VAL A O 1
ATOM 633 N N . ALA A 1 88 ? -8.143 -5.889 3.171 1.00 88.19 88 ALA A N 1
ATOM 634 C CA . ALA A 1 88 ? -8.377 -4.538 3.657 1.00 88.19 88 ALA A CA 1
ATOM 635 C C . ALA A 1 88 ? -9.072 -3.696 2.585 1.00 88.19 88 ALA A C 1
ATOM 637 O O . ALA A 1 88 ? -8.555 -3.538 1.484 1.00 88.19 88 ALA A O 1
ATOM 638 N N . ALA A 1 89 ? -10.234 -3.149 2.927 1.00 88.62 89 ALA A N 1
ATOM 639 C CA . ALA A 1 89 ? -10.918 -2.137 2.129 1.00 88.62 89 ALA A CA 1
ATOM 640 C C . ALA A 1 89 ? -10.519 -0.737 2.605 1.00 88.62 89 ALA A C 1
ATOM 642 O O . ALA A 1 89 ? -10.199 -0.561 3.784 1.00 88.62 89 ALA A O 1
ATOM 643 N N . ASP A 1 90 ? -10.601 0.247 1.711 1.00 88.31 90 ASP A N 1
ATOM 644 C CA . ASP A 1 90 ? -10.413 1.671 2.043 1.00 88.31 90 ASP A CA 1
ATOM 645 C C . ASP A 1 90 ? -9.052 1.975 2.689 1.00 88.31 90 ASP A C 1
ATOM 647 O O . ASP A 1 90 ? -8.929 2.872 3.520 1.00 88.31 90 ASP A O 1
ATOM 651 N N . ALA A 1 91 ? -8.011 1.238 2.296 1.00 90.25 91 ALA A N 1
ATOM 652 C CA . ALA A 1 91 ? -6.662 1.481 2.770 1.00 90.25 91 ALA A CA 1
ATOM 653 C C . ALA A 1 91 ? -6.118 2.778 2.164 1.00 90.25 91 ALA A C 1
ATOM 655 O O . ALA A 1 91 ? -6.139 2.964 0.949 1.00 90.25 91 ALA A O 1
ATOM 656 N N . ARG A 1 92 ? -5.599 3.679 2.994 1.00 91.19 92 ARG A N 1
ATOM 657 C CA . ARG A 1 92 ? -5.043 4.953 2.531 1.00 91.19 92 ARG A CA 1
ATOM 658 C C . ARG A 1 92 ? -3.533 4.869 2.415 1.00 91.19 92 ARG A C 1
ATOM 660 O O . ARG A 1 92 ? -2.870 4.490 3.372 1.00 91.19 92 ARG A O 1
ATOM 667 N N . VAL A 1 93 ? -2.957 5.278 1.294 1.00 89.56 93 VAL A N 1
ATOM 668 C CA . VAL A 1 93 ? -1.497 5.346 1.154 1.00 89.56 93 VAL A CA 1
ATOM 669 C C . VAL A 1 93 ? -0.963 6.480 2.031 1.00 89.56 93 VAL A C 1
ATOM 671 O O . VAL A 1 93 ? -1.313 7.643 1.842 1.00 89.56 93 VAL A O 1
ATOM 674 N N . ILE A 1 94 ? -0.130 6.128 3.008 1.00 88.44 94 ILE A N 1
ATOM 675 C CA . ILE A 1 94 ? 0.504 7.046 3.963 1.00 88.44 94 ILE A CA 1
ATOM 676 C C . ILE A 1 94 ? 1.815 7.549 3.373 1.00 88.44 94 ILE A C 1
ATOM 678 O O . ILE A 1 94 ? 2.058 8.749 3.278 1.00 88.44 94 ILE A O 1
ATOM 682 N N . GLU A 1 95 ? 2.662 6.608 2.971 1.00 84.12 95 GLU A N 1
ATOM 683 C CA . GLU A 1 95 ? 4.010 6.885 2.511 1.00 84.12 95 GLU A CA 1
ATOM 684 C C . GLU A 1 95 ? 4.433 5.829 1.498 1.00 84.12 95 GLU A C 1
ATOM 686 O O . GLU A 1 95 ? 4.080 4.653 1.595 1.00 84.12 95 GLU A O 1
ATOM 691 N N . ARG A 1 96 ? 5.236 6.265 0.534 1.00 79.94 96 ARG A N 1
ATOM 692 C CA . ARG A 1 96 ? 5.944 5.391 -0.388 1.00 79.94 96 ARG A CA 1
ATOM 693 C C . ARG A 1 96 ? 7.444 5.566 -0.142 1.00 79.94 96 ARG A C 1
ATOM 695 O O . ARG A 1 96 ? 8.022 6.491 -0.723 1.00 79.94 96 ARG A O 1
ATOM 702 N N . PRO A 1 97 ? 8.066 4.750 0.729 1.00 66.06 97 PRO A N 1
ATOM 703 C CA . PRO A 1 97 ? 9.515 4.757 0.865 1.00 66.06 97 PRO A CA 1
ATOM 704 C C . PRO A 1 97 ? 10.155 4.449 -0.497 1.00 66.06 97 PRO A C 1
ATOM 706 O O . PRO A 1 97 ? 9.567 3.759 -1.331 1.00 66.06 97 PRO A O 1
ATOM 709 N N . GLY A 1 98 ? 11.313 5.063 -0.756 1.00 60.12 98 GLY A N 1
ATOM 710 C CA . GLY A 1 98 ? 11.957 5.083 -2.072 1.00 60.12 98 GLY A CA 1
ATOM 711 C C . GLY A 1 98 ? 12.021 3.706 -2.738 1.00 60.12 98 GLY A C 1
ATOM 712 O O . GLY A 1 98 ? 12.294 2.701 -2.089 1.00 60.12 98 GLY A O 1
ATOM 713 N N . LEU A 1 99 ? 11.785 3.671 -4.052 1.00 62.31 99 LEU A N 1
ATOM 714 C CA . LEU A 1 99 ? 11.743 2.457 -4.882 1.00 62.31 99 LEU A CA 1
ATOM 715 C C . LEU A 1 99 ? 13.140 1.859 -5.145 1.00 62.31 99 LEU A C 1
ATOM 717 O O . LEU A 1 99 ? 13.332 1.136 -6.118 1.00 62.31 99 LEU A O 1
ATOM 721 N N . ASP A 1 100 ? 14.129 2.182 -4.314 1.00 61.22 100 ASP A N 1
ATOM 722 C CA . ASP A 1 100 ? 15.547 1.889 -4.547 1.00 61.22 100 ASP A CA 1
ATOM 723 C C . ASP A 1 100 ? 15.928 0.432 -4.194 1.00 61.22 100 ASP A C 1
ATOM 725 O O . ASP A 1 100 ? 17.107 0.100 -4.073 1.00 61.22 100 ASP A O 1
ATOM 729 N N . GLY A 1 101 ? 14.937 -0.454 -4.031 1.00 61.47 101 GLY A N 1
ATOM 730 C CA . GLY A 1 101 ? 15.095 -1.874 -3.707 1.00 61.47 101 GLY A CA 1
ATOM 731 C C . GLY A 1 101 ? 14.328 -2.803 -4.662 1.00 61.47 101 GLY A C 1
ATOM 732 O O . GLY A 1 101 ? 13.494 -2.339 -5.439 1.00 61.47 101 GLY A O 1
ATOM 733 N N . PRO A 1 102 ? 14.600 -4.125 -4.624 1.00 60.62 102 PRO A N 1
ATOM 734 C CA . PRO A 1 102 ? 13.904 -5.109 -5.463 1.00 60.62 102 PRO A CA 1
ATOM 735 C C . PRO A 1 102 ? 12.414 -5.237 -5.113 1.00 60.62 102 PRO A C 1
ATOM 737 O O . PRO A 1 102 ? 11.610 -5.545 -5.988 1.00 60.62 102 PRO A O 1
ATOM 740 N N . ASP A 1 103 ? 12.067 -4.945 -3.859 1.00 65.75 103 ASP A N 1
ATOM 741 C CA . ASP A 1 103 ? 10.714 -4.983 -3.324 1.00 65.75 103 ASP A CA 1
ATOM 742 C C . ASP A 1 103 ? 10.251 -3.558 -3.020 1.00 65.75 103 ASP A C 1
ATOM 744 O O . ASP A 1 103 ? 10.927 -2.808 -2.308 1.00 65.75 103 ASP A O 1
ATOM 748 N N . ALA A 1 104 ? 9.086 -3.175 -3.541 1.00 77.25 104 ALA A N 1
ATOM 749 C CA . ALA A 1 104 ? 8.522 -1.865 -3.266 1.00 77.25 104 ALA A CA 1
ATOM 750 C C . ALA A 1 104 ? 7.618 -1.933 -2.032 1.00 77.25 104 ALA A C 1
ATOM 752 O O . ALA A 1 104 ? 6.494 -2.438 -2.082 1.00 77.25 104 ALA A O 1
ATOM 753 N N . VAL A 1 105 ? 8.129 -1.430 -0.909 1.00 83.62 105 VAL A N 1
ATOM 754 C CA . VAL A 1 105 ? 7.367 -1.321 0.337 1.00 83.62 105 VAL A CA 1
ATOM 755 C C . VAL A 1 105 ? 6.515 -0.059 0.284 1.00 83.62 105 VAL A C 1
ATOM 757 O O . VAL A 1 105 ? 7.002 1.013 -0.063 1.00 83.62 105 VAL A O 1
ATOM 760 N N . VAL A 1 106 ? 5.242 -0.171 0.644 1.00 87.50 106 VAL A N 1
ATOM 761 C CA . VAL A 1 106 ? 4.320 0.961 0.747 1.00 87.50 106 VAL A CA 1
ATOM 762 C C . VAL A 1 106 ? 3.661 0.930 2.111 1.00 87.50 106 VAL A C 1
ATOM 764 O O . VAL A 1 106 ? 3.206 -0.115 2.574 1.00 87.50 106 VAL A O 1
ATOM 767 N N . LEU A 1 107 ? 3.628 2.080 2.774 1.00 89.06 107 LEU A N 1
ATOM 768 C CA . LEU A 1 107 ? 2.982 2.227 4.065 1.00 89.06 107 LEU A CA 1
ATOM 769 C C . LEU A 1 107 ? 1.530 2.644 3.846 1.00 89.06 107 LEU A C 1
ATOM 771 O O . LEU A 1 107 ? 1.264 3.662 3.200 1.00 89.06 107 LEU A O 1
ATOM 775 N N . ILE A 1 108 ? 0.595 1.872 4.394 1.00 91.06 108 ILE A N 1
ATOM 776 C CA . ILE A 1 108 ? -0.843 2.132 4.279 1.00 91.06 108 ILE A CA 1
ATOM 777 C C . ILE A 1 108 ? -1.498 2.298 5.650 1.00 91.06 108 ILE A C 1
ATOM 779 O O . ILE A 1 108 ? -1.097 1.668 6.625 1.00 91.06 108 ILE A O 1
ATOM 783 N N . ALA A 1 109 ? -2.516 3.147 5.719 1.00 92.56 109 ALA A N 1
ATOM 784 C CA . ALA A 1 109 ? -3.414 3.311 6.849 1.00 92.56 109 ALA A CA 1
ATOM 785 C C . ALA A 1 109 ? -4.611 2.399 6.627 1.00 92.56 109 ALA A C 1
ATOM 787 O O . ALA A 1 109 ? -5.259 2.464 5.582 1.00 92.56 109 ALA A O 1
ATOM 788 N N . VAL A 1 110 ? -4.907 1.559 7.607 1.00 92.69 110 VAL A N 1
ATOM 789 C CA . VAL A 1 110 ? -6.072 0.672 7.595 1.00 92.69 110 VAL A CA 1
ATOM 790 C C . VAL A 1 110 ? -6.726 0.674 8.961 1.00 92.69 110 VAL A C 1
ATOM 792 O O . VAL A 1 110 ? -6.067 0.926 9.966 1.00 92.69 110 VAL A O 1
ATOM 795 N N . ARG A 1 111 ? -8.011 0.325 9.039 1.00 91.62 111 ARG A N 1
ATOM 796 C CA . ARG A 1 111 ? -8.661 0.095 10.337 1.00 91.62 111 ARG A CA 1
ATOM 797 C C . ARG A 1 111 ? -7.965 -1.033 11.100 1.00 91.62 111 ARG A C 1
ATOM 799 O O . ARG A 1 111 ? -7.528 -2.006 10.490 1.00 91.62 111 ARG A O 1
ATOM 806 N N . GLU A 1 112 ? -7.934 -0.955 12.430 1.00 87.38 112 GLU A N 1
ATOM 807 C CA . GLU A 1 112 ? -7.247 -1.942 13.284 1.00 87.38 112 GLU A CA 1
ATOM 808 C C . GLU A 1 112 ? -7.614 -3.408 12.959 1.00 87.38 112 GLU A C 1
ATOM 810 O O . GLU A 1 112 ? -6.739 -4.272 12.890 1.00 87.38 112 GLU A O 1
ATOM 815 N N . SER A 1 113 ? -8.894 -3.698 12.700 1.00 86.00 113 SER A N 1
ATOM 816 C CA . SER A 1 113 ? -9.358 -5.045 12.335 1.00 86.00 113 SER A CA 1
ATOM 817 C C . SER A 1 113 ? -8.750 -5.549 11.022 1.00 86.00 113 SER A C 1
ATOM 819 O O . SER A 1 113 ? -8.330 -6.702 10.944 1.00 86.00 113 SER A O 1
ATOM 821 N N . ALA A 1 114 ? -8.651 -4.680 10.014 1.00 87.81 114 ALA A N 1
ATOM 822 C CA . ALA A 1 114 ? -8.016 -4.983 8.735 1.00 87.81 114 ALA A CA 1
ATOM 823 C C . ALA A 1 114 ? -6.488 -5.075 8.870 1.00 87.81 114 ALA A C 1
ATOM 825 O O . ALA A 1 114 ? -5.866 -5.927 8.245 1.00 87.81 114 ALA A O 1
ATOM 826 N N . GLY A 1 115 ? -5.878 -4.273 9.749 1.00 85.50 115 GLY A N 1
ATOM 827 C CA . GLY A 1 115 ? -4.451 -4.377 10.060 1.00 85.50 115 GLY A CA 1
ATOM 828 C C . GLY A 1 115 ? -4.073 -5.736 10.654 1.00 85.50 115 GLY A C 1
ATOM 82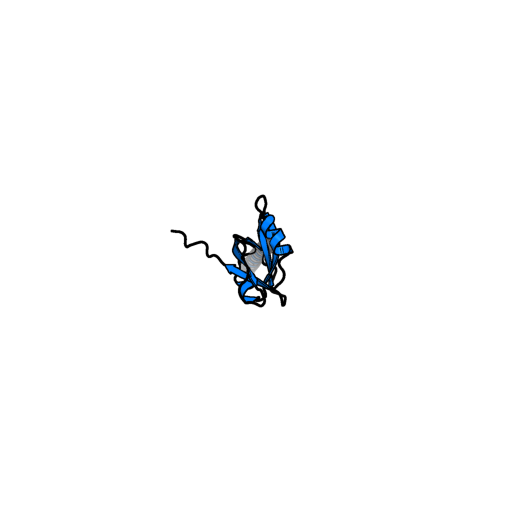9 O O . GLY A 1 115 ? -3.074 -6.332 10.257 1.00 85.50 115 GLY A O 1
ATOM 830 N N . ARG A 1 116 ? -4.913 -6.291 11.538 1.00 86.19 116 ARG A N 1
ATOM 831 C CA . ARG A 1 116 ? -4.737 -7.661 12.056 1.00 86.19 116 ARG A CA 1
ATOM 832 C C . ARG A 1 116 ? -4.913 -8.723 10.967 1.00 86.19 11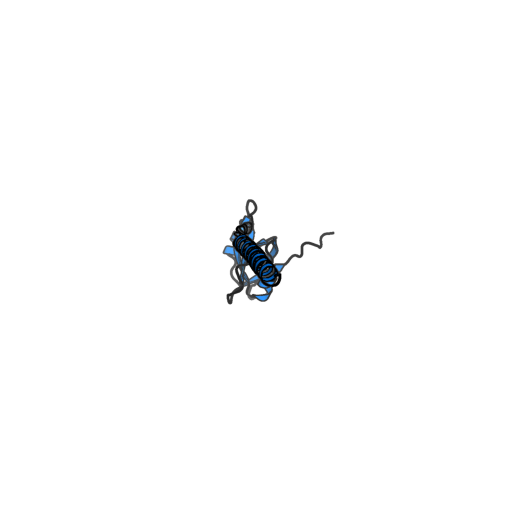6 ARG A C 1
ATOM 834 O O . ARG A 1 116 ? -4.170 -9.705 10.950 1.00 86.19 116 ARG A O 1
ATOM 841 N N . ALA A 1 117 ? -5.867 -8.527 10.057 1.00 85.69 117 ALA A N 1
ATOM 842 C CA . ALA A 1 117 ? -6.060 -9.417 8.914 1.00 85.69 117 ALA A CA 1
ATOM 843 C C . ALA A 1 117 ? -4.836 -9.405 7.983 1.00 85.69 117 ALA A C 1
ATOM 845 O O . ALA A 1 117 ? -4.362 -10.463 7.592 1.00 85.69 117 ALA A O 1
ATOM 846 N N . LEU A 1 118 ? -4.253 -8.233 7.715 1.00 84.81 118 LEU A N 1
ATOM 847 C CA . LEU A 1 118 ? -3.015 -8.100 6.939 1.00 84.81 118 LEU A CA 1
ATOM 848 C C . LEU A 1 118 ? -1.814 -8.747 7.636 1.00 84.81 118 LEU A C 1
ATOM 850 O O . LEU A 1 118 ? -1.034 -9.429 6.983 1.00 84.81 118 LEU A O 1
ATOM 854 N N . ALA A 1 119 ? -1.690 -8.603 8.957 1.00 83.69 119 ALA A N 1
ATOM 855 C CA . ALA A 1 119 ? -0.604 -9.219 9.723 1.00 83.69 119 ALA A CA 1
ATOM 856 C C . ALA A 1 119 ? -0.652 -10.760 9.728 1.00 83.69 119 ALA A C 1
ATOM 858 O O . ALA A 1 119 ? 0.360 -11.409 9.979 1.00 83.69 119 ALA A O 1
ATOM 859 N N . THR A 1 120 ? -1.826 -11.344 9.480 1.00 81.81 120 THR A N 1
ATOM 860 C CA . THR A 1 120 ? -2.032 -12.801 9.405 1.00 81.81 120 THR A CA 1
ATOM 861 C C . THR A 1 120 ? -2.193 -13.304 7.971 1.00 81.81 120 THR A C 1
ATOM 863 O O . THR A 1 120 ? -2.185 -14.517 7.740 1.00 81.81 120 THR A O 1
ATOM 866 N N . ALA A 1 121 ? -2.306 -12.394 7.000 1.00 76.38 121 ALA A N 1
ATOM 867 C CA . ALA A 1 121 ? -2.421 -12.734 5.596 1.00 76.38 121 ALA A CA 1
ATOM 868 C C . ALA A 1 121 ? -1.140 -13.433 5.141 1.00 76.38 121 ALA A C 1
ATOM 870 O O . ALA A 1 121 ? -0.037 -12.899 5.215 1.00 76.38 121 ALA A O 1
ATOM 871 N N . SER A 1 122 ? -1.308 -14.665 4.677 1.00 65.50 122 SER A N 1
ATOM 872 C CA . SER A 1 122 ? -0.234 -15.465 4.102 1.00 65.50 122 SER A CA 1
ATOM 873 C C . SER A 1 122 ? -0.360 -15.414 2.582 1.00 65.50 122 SER A C 1
ATOM 875 O O . SER A 1 122 ? -1.452 -15.620 2.052 1.00 65.50 122 SER A O 1
ATOM 877 N N . GLY A 1 123 ? 0.739 -15.139 1.881 1.00 72.50 123 GLY A N 1
ATOM 878 C CA . GLY A 1 123 ? 0.771 -15.072 0.418 1.00 72.50 123 GLY A CA 1
ATOM 879 C C . GLY A 1 123 ? 1.134 -13.692 -0.121 1.00 72.50 123 GLY A C 1
ATOM 880 O O . GLY A 1 123 ? 1.556 -12.806 0.619 1.00 72.50 123 GLY A O 1
ATOM 881 N N . ARG A 1 124 ? 1.006 -13.534 -1.438 1.00 76.75 124 ARG A N 1
ATOM 882 C CA . ARG A 1 124 ? 1.270 -12.263 -2.124 1.00 76.75 124 ARG A CA 1
ATOM 883 C C . ARG A 1 124 ? 0.090 -11.322 -1.923 1.00 76.75 124 ARG A C 1
ATOM 885 O O . ARG A 1 124 ? -1.046 -11.783 -1.831 1.00 76.75 124 ARG A O 1
ATOM 892 N N . LEU A 1 125 ? 0.349 -10.021 -1.858 1.00 81.00 125 LEU A N 1
ATOM 893 C CA . LEU A 1 125 ? -0.700 -9.012 -1.754 1.00 81.00 125 LEU A CA 1
ATOM 894 C C . LEU A 1 125 ? -0.879 -8.318 -3.103 1.00 81.00 125 LEU A C 1
ATOM 896 O O . LEU A 1 125 ? 0.076 -7.847 -3.716 1.00 81.00 125 LEU A O 1
ATOM 900 N N . GLY A 1 126 ? -2.123 -8.269 -3.561 1.00 81.12 126 GLY A N 1
ATOM 901 C CA . GLY A 1 126 ? -2.552 -7.465 -4.694 1.00 81.12 126 GLY A CA 1
ATOM 902 C C . GLY A 1 126 ? -3.226 -6.191 -4.206 1.00 81.12 126 GLY A C 1
ATOM 903 O O . GLY A 1 126 ? -3.786 -6.153 -3.110 1.00 81.12 126 GLY A O 1
ATOM 904 N N . ILE A 1 127 ? -3.204 -5.150 -5.031 1.00 85.69 127 ILE A N 1
ATOM 905 C CA . ILE A 1 127 ? -3.904 -3.903 -4.735 1.00 85.69 127 ILE A CA 1
ATOM 906 C C . ILE A 1 127 ? -4.738 -3.443 -5.925 1.00 85.69 127 ILE A C 1
ATOM 908 O O . ILE A 1 127 ? -4.364 -3.652 -7.080 1.00 85.69 127 ILE A O 1
ATOM 912 N N . VAL A 1 128 ? -5.850 -2.778 -5.635 1.00 86.06 128 VAL A N 1
ATOM 913 C CA . VAL A 1 128 ? -6.663 -2.057 -6.616 1.00 86.06 128 VAL A CA 1
ATOM 914 C C . VAL A 1 128 ? -6.706 -0.594 -6.205 1.00 86.06 128 VAL A C 1
ATOM 916 O O . VAL A 1 128 ? -7.094 -0.274 -5.085 1.00 86.06 128 VAL A O 1
ATOM 919 N N . ILE A 1 129 ? -6.304 0.296 -7.110 1.00 85.25 129 ILE A N 1
ATOM 920 C CA . ILE A 1 129 ? -6.320 1.742 -6.878 1.00 85.25 129 ILE A CA 1
ATOM 921 C C . ILE A 1 129 ? -7.710 2.269 -7.219 1.00 85.25 129 ILE A C 1
ATOM 923 O O . ILE A 1 129 ? -8.148 2.161 -8.366 1.00 85.25 129 ILE A O 1
ATOM 927 N N . ARG A 1 130 ? -8.404 2.870 -6.248 1.00 79.00 130 ARG A N 1
ATOM 928 C CA . ARG A 1 130 ? -9.666 3.560 -6.518 1.00 79.00 130 ARG A CA 1
ATOM 929 C C . ARG A 1 130 ? -9.374 5.009 -6.880 1.00 79.00 130 ARG A C 1
ATOM 931 O O . ARG A 1 130 ? -8.987 5.812 -6.035 1.00 79.00 130 ARG A O 1
ATOM 938 N N . GLN A 1 131 ? -9.593 5.366 -8.146 1.00 61.78 131 GLN A N 1
ATOM 939 C CA . GLN A 1 131 ? -9.631 6.774 -8.529 1.00 61.78 131 GLN A CA 1
ATOM 940 C C . GLN A 1 131 ? -10.798 7.445 -7.806 1.00 61.78 131 GLN A C 1
ATOM 942 O O . GLN A 1 131 ? -11.948 7.013 -7.896 1.00 61.78 131 GLN A O 1
ATOM 947 N N . ARG A 1 132 ? -10.499 8.517 -7.073 1.00 55.47 132 ARG A N 1
ATOM 948 C CA . ARG A 1 132 ? -11.496 9.340 -6.390 1.00 55.47 132 ARG A CA 1
ATOM 949 C C . ARG A 1 132 ? -12.330 10.079 -7.447 1.00 55.47 132 ARG A C 1
ATOM 951 O O . ARG A 1 132 ? -12.017 11.208 -7.804 1.00 55.47 132 ARG A O 1
ATOM 958 N N . GLY A 1 133 ? -13.350 9.419 -7.994 1.00 46.72 133 GLY A N 1
ATOM 959 C CA . GLY A 1 133 ? -14.217 10.003 -9.017 1.00 46.72 133 GLY A CA 1
ATOM 960 C C . GLY A 1 133 ? -14.944 8.991 -9.896 1.00 46.72 133 GLY A C 1
ATOM 961 O O . GLY A 1 133 ? -14.662 8.925 -11.082 1.00 46.72 133 GLY A O 1
ATOM 962 N N . GLN A 1 134 ? -15.896 8.243 -9.331 1.00 40.47 134 GLN A N 1
ATOM 963 C CA . GLN A 1 134 ? -17.041 7.665 -10.056 1.00 40.47 134 GLN A CA 1
ATOM 964 C C . GLN A 1 134 ? -18.095 7.194 -9.042 1.00 40.47 134 GLN A C 1
ATOM 966 O O . GLN A 1 134 ? -18.338 6.013 -8.832 1.00 40.47 134 GLN A O 1
ATOM 971 N N . GLY A 1 135 ? -18.681 8.168 -8.351 1.00 41.28 135 GLY A N 1
ATOM 972 C CA . GLY A 1 135 ? -19.928 8.012 -7.613 1.00 41.28 135 GLY A CA 1
ATOM 973 C C . GLY A 1 135 ? -20.817 9.190 -7.983 1.00 41.28 135 GLY A C 1
ATOM 974 O O . GLY A 1 135 ? -20.667 10.266 -7.405 1.00 41.28 135 GLY A O 1
ATOM 975 N N . ALA A 1 136 ? -21.650 8.991 -9.000 1.00 35.06 136 ALA A N 1
ATOM 976 C CA . ALA A 1 136 ? -22.843 9.780 -9.278 1.00 35.06 136 ALA A CA 1
ATOM 977 C C . ALA A 1 136 ? -24.035 8.827 -9.183 1.00 35.06 136 ALA A C 1
ATOM 979 O O . ALA A 1 136 ? -23.894 7.695 -9.702 1.00 35.06 136 ALA A O 1
#

Secondary structure (DSSP, 8-state):
--HHHHHHHHHHHHHHHHHHHHHHHHHHHHHHTSPPPPPPPPPP--PPTTEEEEEEEES-HHHHHH--TT-EEEEEEE-TTS---EEEEEEEEEE---S-SSSEEEEEEEEHHHHHHHHH--SEEEEEEE-S----

pLDDT: mean 75.84, std 12.26, range [35.06, 92.69]

Radius of gyration: 31.3 Å; chains: 1; bounding box: 71×95×35 Å